Protein AF-A0A6A4GXF1-F1 (afdb_monomer)

Structure (mmCIF, N/CA/C/O backbone):
data_AF-A0A6A4GXF1-F1
#
_entry.id   AF-A0A6A4GXF1-F1
#
loop_
_atom_site.group_PDB
_atom_site.id
_ato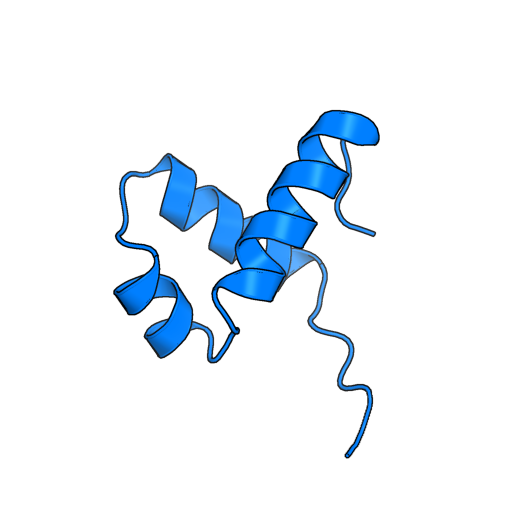m_site.type_symbol
_atom_site.label_atom_id
_atom_site.label_alt_id
_atom_site.label_comp_id
_atom_site.label_asym_id
_atom_site.label_entity_id
_atom_site.label_seq_id
_atom_site.pdbx_PDB_ins_code
_atom_site.Cartn_x
_atom_site.Cartn_y
_atom_site.Cartn_z
_atom_site.occupancy
_atom_site.B_iso_or_equiv
_atom_site.auth_seq_id
_atom_site.auth_comp_id
_atom_site.auth_asym_id
_atom_site.auth_atom_id
_atom_site.pdbx_PDB_model_num
ATOM 1 N N . MET A 1 1 ? 16.816 -4.101 -17.750 1.00 43.44 1 MET A N 1
ATOM 2 C CA . MET A 1 1 ? 15.894 -3.954 -16.605 1.00 43.44 1 MET A CA 1
ATOM 3 C C . MET A 1 1 ? 15.781 -2.474 -16.313 1.00 43.44 1 MET A C 1
ATOM 5 O O . MET A 1 1 ? 16.662 -1.909 -15.683 1.00 43.44 1 MET A O 1
ATOM 9 N N . GLY A 1 2 ? 14.813 -1.822 -16.956 1.00 41.94 2 GLY A N 1
ATOM 10 C CA . GLY A 1 2 ? 14.679 -0.371 -16.914 1.00 41.94 2 GLY A CA 1
ATOM 11 C C . GLY A 1 2 ? 14.072 0.067 -15.591 1.00 41.94 2 GLY A C 1
ATOM 12 O O . GLY A 1 2 ? 13.113 -0.542 -15.128 1.00 41.94 2 GLY A O 1
ATOM 13 N N . ASN A 1 3 ? 14.610 1.138 -15.014 1.00 49.62 3 ASN A N 1
ATOM 14 C CA . ASN A 1 3 ? 13.943 1.900 -13.968 1.00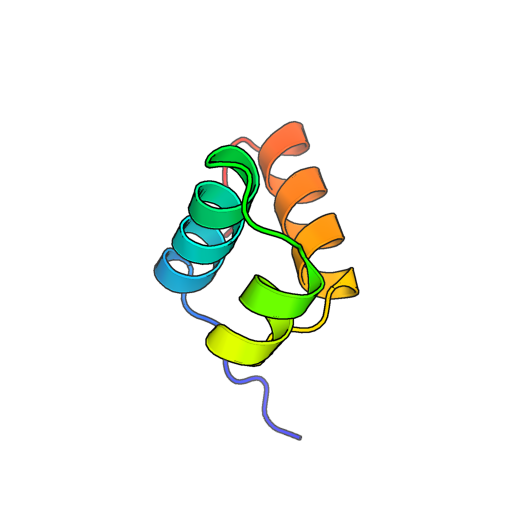 49.62 3 ASN A CA 1
ATOM 15 C C . ASN A 1 3 ? 12.691 2.554 -14.575 1.00 49.62 3 ASN A C 1
ATOM 17 O O . ASN A 1 3 ? 12.689 3.749 -14.867 1.00 49.62 3 ASN A O 1
ATOM 21 N N . GLN A 1 4 ? 11.635 1.776 -14.822 1.00 58.44 4 GLN A N 1
ATOM 22 C CA . GLN A 1 4 ? 10.308 2.346 -14.999 1.00 58.44 4 GLN A CA 1
ATOM 23 C C . GLN A 1 4 ? 9.943 2.935 -13.644 1.00 58.44 4 GLN A C 1
ATOM 25 O O . GLN A 1 4 ? 9.614 2.213 -12.705 1.00 58.44 4 GLN A O 1
ATOM 30 N N . LYS A 1 5 ? 10.104 4.255 -13.517 1.00 66.06 5 LYS A N 1
ATOM 31 C CA . LYS A 1 5 ? 9.593 5.001 -12.373 1.00 66.06 5 LYS A CA 1
ATOM 32 C C . LYS A 1 5 ? 8.101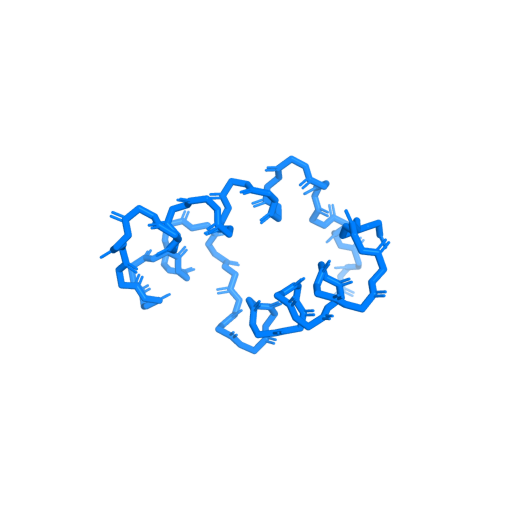 4.706 -12.292 1.00 66.06 5 LYS A C 1
ATOM 34 O O . LYS A 1 5 ? 7.333 5.202 -13.111 1.00 66.06 5 LYS A O 1
ATOM 39 N N . ILE A 1 6 ? 7.716 3.871 -11.332 1.00 71.44 6 ILE A N 1
ATOM 40 C CA . ILE A 1 6 ? 6.321 3.746 -10.935 1.00 71.44 6 ILE A CA 1
ATOM 41 C C . ILE A 1 6 ? 5.896 5.138 -10.498 1.00 71.44 6 ILE A C 1
ATOM 43 O O . ILE A 1 6 ? 6.518 5.739 -9.615 1.00 71.44 6 ILE A O 1
ATOM 47 N N . SER A 1 7 ? 4.896 5.661 -11.196 1.00 79.56 7 SER A N 1
ATOM 48 C CA . SER A 1 7 ? 4.404 7.009 -10.980 1.00 79.56 7 SER A CA 1
ATOM 49 C C . SER A 1 7 ? 3.873 7.136 -9.550 1.00 79.56 7 SE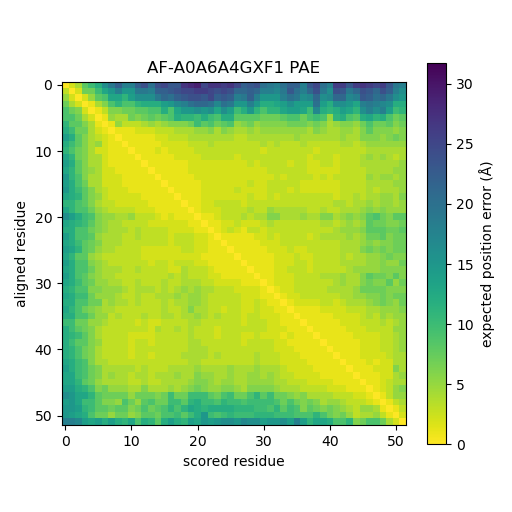R A C 1
ATOM 51 O O . SER A 1 7 ? 3.338 6.173 -8.993 1.00 79.56 7 SER A O 1
ATOM 53 N N . GLN A 1 8 ? 4.059 8.296 -8.918 1.00 81.00 8 GLN A N 1
ATOM 54 C CA . GLN A 1 8 ? 3.650 8.495 -7.521 1.00 81.00 8 GLN A CA 1
ATOM 55 C C . GLN A 1 8 ? 2.153 8.226 -7.330 1.00 81.00 8 GLN A C 1
ATOM 57 O O . GLN A 1 8 ? 1.772 7.625 -6.328 1.00 81.00 8 GLN A O 1
ATOM 62 N N . ASP A 1 9 ? 1.316 8.576 -8.313 1.00 84.31 9 ASP A N 1
ATOM 63 C CA . ASP A 1 9 ? -0.123 8.287 -8.296 1.00 84.31 9 ASP A CA 1
ATOM 64 C C . ASP A 1 9 ? -0.424 6.790 -8.139 1.00 84.31 9 ASP A C 1
ATOM 66 O O . ASP A 1 9 ? -1.347 6.409 -7.417 1.00 84.31 9 ASP A O 1
ATOM 70 N N . MET A 1 10 ? 0.401 5.936 -8.740 1.00 86.06 10 MET A N 1
ATOM 71 C CA . MET A 1 10 ? 0.241 4.492 -8.702 1.00 86.06 10 MET A CA 1
ATOM 72 C C . MET A 1 10 ? 0.641 3.943 -7.329 1.00 86.06 10 MET A C 1
ATOM 74 O O . MET A 1 10 ? -0.052 3.080 -6.795 1.00 86.06 10 MET A O 1
ATOM 78 N N . LYS A 1 11 ? 1.687 4.507 -6.702 1.00 87.25 11 LYS A N 1
ATOM 79 C CA . LYS A 1 11 ? 2.061 4.192 -5.310 1.00 87.25 11 LYS A CA 1
ATOM 80 C C . LYS A 1 11 ? 0.936 4.572 -4.339 1.00 87.25 11 LYS A C 1
ATOM 82 O O . LYS A 1 11 ? 0.546 3.761 -3.502 1.00 87.25 11 LYS A O 1
ATOM 87 N N . TYR A 1 12 ? 0.375 5.777 -4.480 1.00 87.25 12 TYR A N 1
ATOM 88 C CA . TYR A 1 12 ? -0.751 6.241 -3.661 1.00 87.25 12 TYR A CA 1
ATOM 89 C C . TYR A 1 12 ? -2.013 5.408 -3.877 1.00 87.25 12 TYR A C 1
ATOM 91 O O . TYR A 1 12 ? -2.704 5.085 -2.915 1.00 87.25 12 TYR A O 1
ATOM 99 N N . THR A 1 13 ? -2.304 5.032 -5.123 1.00 89.88 13 THR A N 1
ATOM 100 C CA . THR A 1 13 ? -3.441 4.163 -5.452 1.00 89.88 13 THR A CA 1
ATOM 101 C C . THR A 1 13 ? -3.290 2.802 -4.779 1.00 89.88 13 THR A C 1
ATOM 103 O O . THR A 1 13 ? -4.231 2.344 -4.136 1.00 89.88 13 THR A O 1
ATOM 106 N N . ALA A 1 14 ? -2.098 2.202 -4.841 1.00 89.75 14 ALA A N 1
ATOM 107 C CA . ALA A 1 14 ? -1.808 0.925 -4.197 1.00 89.75 14 ALA A CA 1
ATOM 108 C C . ALA A 1 14 ? -2.002 0.987 -2.672 1.00 89.75 14 ALA A C 1
ATOM 110 O O . ALA A 1 14 ? -2.694 0.152 -2.091 1.00 89.75 14 ALA A O 1
ATOM 111 N N . LEU A 1 15 ? -1.452 2.021 -2.026 1.00 89.12 15 LEU A N 1
ATOM 112 C CA . LEU A 1 15 ? -1.604 2.232 -0.583 1.00 89.12 15 LEU A CA 1
ATOM 113 C C . LEU A 1 15 ? -3.062 2.494 -0.188 1.00 89.12 15 LEU A C 1
ATOM 115 O O . LEU A 1 15 ? -3.528 1.975 0.821 1.00 89.12 15 LEU A O 1
ATOM 119 N N . ARG A 1 16 ? -3.812 3.243 -1.000 1.00 90.50 16 ARG A N 1
ATOM 120 C CA . ARG A 1 16 ? -5.229 3.526 -0.745 1.00 90.50 16 ARG A CA 1
ATOM 121 C C . ARG A 1 16 ? -6.116 2.293 -0.918 1.00 90.50 16 ARG A C 1
ATOM 123 O O . ARG A 1 16 ? -7.086 2.145 -0.177 1.00 90.50 16 ARG A O 1
ATOM 130 N N . MET A 1 17 ? -5.798 1.411 -1.868 1.00 90.88 17 MET A N 1
ATOM 131 C CA . MET A 1 17 ? -6.452 0.103 -1.986 1.00 90.88 17 MET A CA 1
ATOM 132 C C . MET A 1 17 ? -6.197 -0.733 -0.731 1.00 90.88 17 MET A C 1
ATOM 134 O O . MET A 1 17 ? -7.142 -1.263 -0.151 1.00 90.88 17 MET A O 1
ATOM 138 N N . TRP A 1 18 ? -4.950 -0.763 -0.254 1.00 90.69 18 TRP A N 1
ATOM 139 C CA . TRP A 1 18 ? -4.586 -1.484 0.965 1.00 90.69 18 TRP A CA 1
ATOM 140 C C . TRP A 1 18 ? -5.316 -0.944 2.207 1.00 90.69 18 TRP A C 1
ATOM 142 O O . TRP A 1 18 ? -5.904 -1.721 2.954 1.00 90.69 18 TRP A O 1
ATOM 152 N N . GLU A 1 19 ? -5.386 0.379 2.380 1.00 88.88 19 GLU A N 1
ATOM 153 C CA . GLU A 1 19 ? -6.167 1.027 3.452 1.00 88.88 19 GLU A CA 1
ATOM 154 C C . GLU A 1 19 ? -7.679 0.774 3.328 1.00 88.88 19 GLU A C 1
ATOM 156 O O . GLU A 1 19 ? -8.393 0.734 4.326 1.00 88.88 19 GLU A O 1
ATOM 161 N N . SER A 1 20 ? -8.180 0.549 2.110 1.00 91.38 20 SER A N 1
ATOM 162 C CA . SER A 1 20 ? -9.580 0.166 1.876 1.00 91.38 20 SER A CA 1
ATOM 163 C C . SER A 1 20 ? -9.867 -1.302 2.230 1.00 91.38 20 SER A C 1
ATOM 165 O O . SER A 1 20 ? -10.993 -1.759 2.040 1.00 91.38 20 SER A O 1
ATOM 167 N N . GLY A 1 21 ? -8.871 -2.042 2.729 1.00 92.88 21 GLY A N 1
ATOM 168 C CA . GLY A 1 21 ? -8.990 -3.440 3.138 1.00 92.88 21 GLY A CA 1
ATOM 169 C C . GLY A 1 21 ? -8.758 -4.450 2.015 1.00 92.88 21 GLY A C 1
ATOM 170 O O . GLY A 1 21 ? -9.109 -5.615 2.183 1.00 92.88 21 GLY A O 1
ATOM 171 N N . TRP A 1 22 ? -8.200 -4.027 0.876 1.00 91.88 22 TRP A N 1
ATOM 172 C CA . TRP A 1 22 ? -7.820 -4.961 -0.184 1.00 91.88 22 TRP A CA 1
ATOM 173 C C . TRP A 1 22 ? -6.609 -5.795 0.222 1.00 91.88 22 TRP A C 1
ATOM 175 O O . TRP A 1 22 ? -5.718 -5.332 0.941 1.00 91.88 22 TRP A O 1
ATOM 185 N N . ASP A 1 23 ? -6.577 -7.023 -0.286 1.00 91.62 23 ASP A N 1
ATOM 186 C CA . ASP A 1 23 ? -5.495 -7.956 -0.022 1.00 91.62 23 ASP A CA 1
ATOM 187 C C . ASP A 1 23 ? -4.235 -7.582 -0.812 1.00 91.62 23 ASP A C 1
ATOM 189 O O . ASP A 1 23 ? -4.297 -7.160 -1.969 1.00 91.62 23 ASP A O 1
ATOM 193 N N . LEU A 1 24 ? -3.072 -7.746 -0.185 1.00 88.25 24 LEU A N 1
ATOM 194 C CA . LEU A 1 24 ? -1.785 -7.357 -0.765 1.00 88.25 24 LEU A CA 1
ATOM 195 C C . LEU A 1 24 ? -1.484 -8.120 -2.056 1.00 88.25 24 LEU A C 1
ATOM 197 O O . LEU A 1 24 ? -0.892 -7.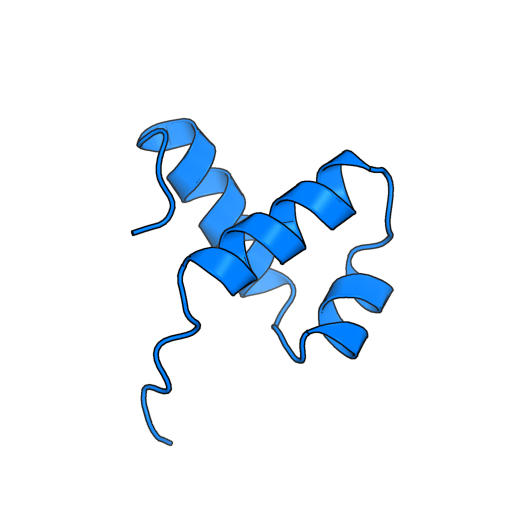545 -2.968 1.00 88.25 24 LEU A O 1
ATOM 201 N N . ASP A 1 25 ? -1.874 -9.394 -2.119 1.00 89.31 25 ASP A N 1
ATOM 202 C CA . ASP A 1 25 ? -1.673 -10.255 -3.287 1.00 89.31 25 ASP A CA 1
ATOM 203 C C . ASP A 1 25 ? -2.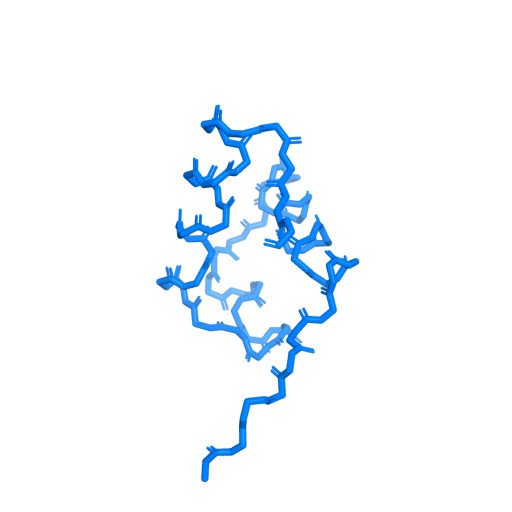501 -9.776 -4.489 1.00 89.31 25 ASP A C 1
ATOM 205 O O . ASP A 1 25 ? -1.985 -9.653 -5.600 1.00 89.31 25 ASP A O 1
ATOM 209 N N . ASP A 1 26 ? -3.752 -9.378 -4.243 1.00 90.69 26 ASP A N 1
ATOM 210 C CA . ASP A 1 26 ? -4.649 -8.869 -5.279 1.00 90.69 26 ASP A CA 1
ATOM 211 C C . ASP A 1 26 ? -4.158 -7.513 -5.812 1.00 90.69 26 ASP A C 1
ATOM 213 O O . ASP A 1 26 ? -3.997 -7.328 -7.017 1.00 90.69 26 ASP A O 1
ATOM 217 N N . ILE A 1 27 ? -3.768 -6.597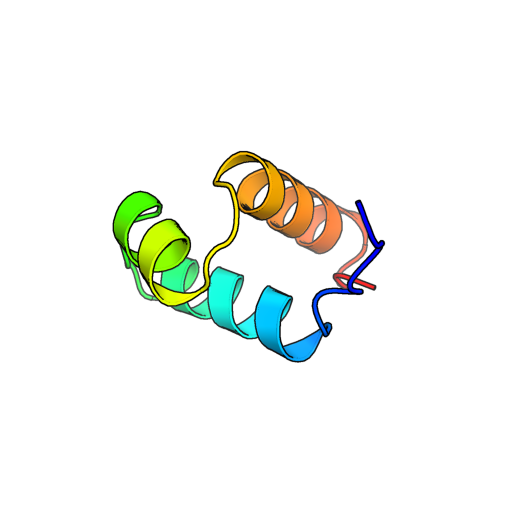 -4.916 1.00 89.81 27 ILE A N 1
ATOM 218 C CA . ILE A 1 27 ? -3.178 -5.302 -5.296 1.00 89.81 27 ILE A CA 1
ATOM 219 C C . ILE A 1 27 ? -1.870 -5.504 -6.078 1.00 89.81 27 ILE A C 1
ATOM 221 O O . ILE A 1 27 ? -1.631 -4.832 -7.085 1.00 89.81 27 ILE A O 1
ATOM 225 N N . CYS A 1 28 ? -1.021 -6.432 -5.624 1.00 88.31 28 CYS A N 1
ATOM 226 C CA . CYS A 1 28 ? 0.229 -6.817 -6.280 1.00 88.31 28 CYS A CA 1
ATOM 227 C C . CYS A 1 28 ? -0.019 -7.313 -7.708 1.00 88.31 28 CYS A C 1
ATOM 229 O O . CYS A 1 28 ? 0.694 -6.903 -8.627 1.00 88.31 28 CYS A O 1
ATOM 231 N N . SER A 1 29 ? -1.050 -8.137 -7.893 1.00 88.25 29 SER A N 1
ATOM 232 C CA . SER A 1 29 ? -1.463 -8.676 -9.186 1.00 88.25 29 SER A CA 1
ATOM 233 C C . SER A 1 29 ? -2.033 -7.590 -10.108 1.00 88.25 29 SER A C 1
ATOM 235 O O . SER A 1 29 ? -1.584 -7.445 -11.245 1.00 88.25 29 SER A O 1
ATOM 237 N N . VAL A 1 30 ? -2.955 -6.760 -9.606 1.00 89.94 30 VAL A N 1
ATOM 238 C CA . VAL A 1 30 ? -3.637 -5.701 -10.374 1.00 89.94 30 VAL A CA 1
ATOM 239 C C . VAL A 1 30 ? -2.673 -4.606 -10.824 1.00 89.94 30 VAL A C 1
ATOM 241 O O . VAL A 1 30 ? -2.734 -4.151 -11.966 1.00 89.94 30 VAL A O 1
ATOM 244 N N . LEU A 1 31 ? -1.780 -4.168 -9.935 1.00 85.44 31 LEU A N 1
ATOM 245 C CA . LEU A 1 31 ? -0.843 -3.079 -10.217 1.00 85.44 31 LEU A CA 1
ATOM 246 C C . LEU A 1 31 ? 0.505 -3.580 -10.752 1.00 85.44 31 LEU A C 1
ATOM 248 O O . LEU A 1 31 ? 1.343 -2.769 -11.142 1.00 85.44 31 LEU A O 1
ATOM 252 N N . VAL A 1 32 ? 0.719 -4.899 -10.804 1.00 86.38 32 VAL A N 1
ATOM 253 C CA . VAL A 1 32 ? 1.982 -5.530 -11.230 1.00 86.38 32 VAL A CA 1
ATOM 254 C C . VAL A 1 32 ? 3.166 -5.017 -10.392 1.00 86.38 32 VAL A C 1
ATOM 256 O O . VAL A 1 32 ? 4.251 -4.710 -10.891 1.00 86.38 32 VAL A O 1
ATOM 259 N N . VAL A 1 33 ? 2.946 -4.880 -9.082 1.00 84.75 33 VAL A N 1
ATOM 260 C CA . VAL A 1 33 ? 3.925 -4.354 -8.115 1.00 84.75 33 VAL A CA 1
ATOM 261 C C . VAL A 1 33 ? 4.295 -5.433 -7.126 1.00 84.75 33 VAL A C 1
ATOM 263 O O . VAL A 1 33 ? 3.431 -6.163 -6.679 1.00 84.75 33 VAL A O 1
ATOM 266 N N . SER A 1 34 ? 5.556 -5.540 -6.719 1.00 86.69 34 SER A N 1
ATOM 267 C CA . SER A 1 34 ? 5.922 -6.530 -5.701 1.00 86.69 34 SER A CA 1
ATOM 268 C C . SER A 1 34 ? 5.400 -6.137 -4.309 1.00 86.69 34 SER A C 1
ATOM 270 O O . SER A 1 34 ? 5.441 -4.953 -3.959 1.00 86.69 34 SER A O 1
ATOM 272 N N . PRO A 1 35 ? 5.018 -7.104 -3.454 1.00 85.88 35 PRO A N 1
ATOM 273 C CA . PRO A 1 35 ? 4.570 -6.822 -2.087 1.00 85.88 35 PRO A CA 1
ATOM 274 C C . PRO A 1 35 ? 5.660 -6.125 -1.257 1.00 85.88 35 PRO A C 1
ATOM 276 O O . PRO A 1 35 ? 5.384 -5.250 -0.443 1.00 85.88 35 PRO A O 1
ATOM 279 N N . SER A 1 36 ? 6.933 -6.418 -1.519 1.00 87.88 36 SER A N 1
ATOM 280 C CA . SER A 1 36 ? 8.073 -5.723 -0.912 1.00 87.88 36 SER A CA 1
ATOM 281 C C . SER A 1 36 ? 8.138 -4.228 -1.262 1.00 87.88 36 SER A C 1
ATOM 283 O O . SER A 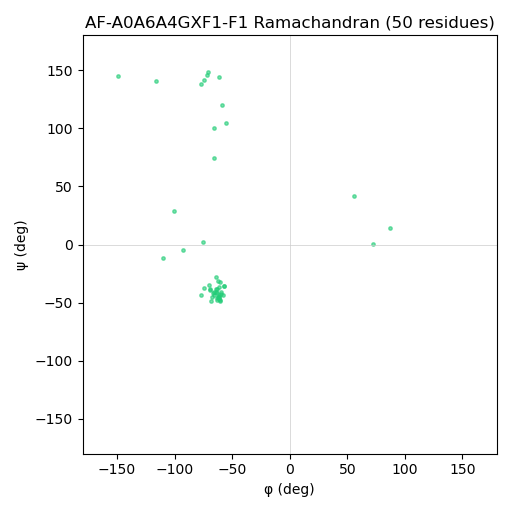1 36 ? 8.573 -3.430 -0.431 1.00 87.88 36 SER A O 1
ATOM 285 N N . SER A 1 37 ? 7.668 -3.819 -2.446 1.00 85.88 37 SER A N 1
ATOM 286 C CA . SER A 1 37 ? 7.529 -2.402 -2.808 1.00 85.88 37 SER A CA 1
ATOM 287 C C . SER A 1 37 ? 6.416 -1.727 -2.011 1.00 85.88 37 SER A C 1
ATOM 289 O O . SER A 1 37 ? 6.613 -0.608 -1.550 1.00 85.88 37 SER A O 1
ATOM 291 N N . MET A 1 38 ? 5.300 -2.422 -1.773 1.00 88.19 38 MET A N 1
ATOM 292 C CA . MET A 1 38 ? 4.189 -1.922 -0.954 1.00 88.19 38 MET A CA 1
ATOM 293 C C . MET A 1 38 ? 4.624 -1.625 0.481 1.00 88.19 38 MET A C 1
ATOM 295 O O . MET A 1 38 ? 4.386 -0.526 0.980 1.00 88.19 38 MET A O 1
ATOM 299 N N . TYR A 1 39 ? 5.331 -2.561 1.124 1.00 89.31 39 TYR A N 1
ATOM 300 C CA . TYR A 1 39 ? 5.884 -2.333 2.464 1.00 89.31 39 TYR A CA 1
ATOM 301 C C . TYR A 1 39 ? 6.851 -1.148 2.496 1.00 89.31 39 TYR A C 1
ATOM 303 O O . TYR A 1 39 ? 6.802 -0.342 3.422 1.00 89.31 39 TYR A O 1
ATOM 311 N N . ARG A 1 40 ? 7.701 -1.002 1.469 1.00 88.38 40 ARG A N 1
ATOM 312 C CA . ARG A 1 40 ? 8.598 0.155 1.354 1.00 88.38 40 ARG A CA 1
ATOM 313 C C . ARG A 1 40 ? 7.831 1.461 1.208 1.00 88.38 40 ARG A C 1
ATOM 315 O O . ARG A 1 40 ? 8.166 2.417 1.889 1.00 88.38 40 ARG A O 1
ATOM 322 N N . TRP A 1 41 ? 6.818 1.519 0.349 1.00 88.88 41 TRP A N 1
ATOM 323 C CA . TRP A 1 41 ? 6.022 2.734 0.169 1.00 88.88 41 TRP A CA 1
ATOM 324 C C . TRP A 1 41 ? 5.273 3.115 1.435 1.00 88.88 41 TRP A C 1
ATOM 326 O O . TRP A 1 41 ? 5.232 4.291 1.764 1.00 88.88 41 TRP A O 1
ATOM 336 N N . ARG A 1 42 ? 4.748 2.136 2.174 1.00 86.44 42 ARG A N 1
ATOM 337 C CA . ARG A 1 42 ? 4.113 2.383 3.467 1.00 86.44 42 ARG A CA 1
ATOM 338 C C . ARG A 1 42 ? 5.105 2.950 4.484 1.00 86.44 42 ARG A C 1
ATOM 340 O O . ARG A 1 42 ? 4.815 3.974 5.083 1.00 86.44 42 ARG A O 1
ATOM 347 N N . ALA A 1 43 ? 6.288 2.346 4.610 1.00 88.94 43 ALA A N 1
ATOM 348 C CA . ALA A 1 43 ? 7.332 2.844 5.505 1.00 88.94 43 ALA A CA 1
ATOM 349 C C . ALA A 1 43 ? 7.775 4.272 5.141 1.00 88.94 43 ALA A C 1
ATOM 351 O O . ALA A 1 43 ? 7.899 5.120 6.016 1.00 88.94 43 ALA A O 1
ATOM 352 N N . ILE A 1 44 ? 7.948 4.559 3.847 1.00 87.56 44 ILE A N 1
ATOM 353 C CA . ILE A 1 44 ? 8.306 5.898 3.364 1.00 87.56 44 ILE A CA 1
ATOM 354 C C . ILE A 1 44 ? 7.164 6.895 3.628 1.00 87.56 44 ILE A C 1
ATOM 356 O O . ILE A 1 44 ? 7.428 8.010 4.063 1.00 87.56 44 ILE A O 1
ATOM 360 N N . LEU A 1 45 ? 5.901 6.502 3.421 1.00 86.31 45 LEU A N 1
ATOM 361 C CA . LEU A 1 45 ? 4.745 7.345 3.732 1.00 86.31 45 LEU A CA 1
ATOM 362 C C . LEU A 1 45 ? 4.656 7.647 5.236 1.00 86.31 45 LEU A C 1
ATOM 364 O O . LEU A 1 45 ? 4.364 8.780 5.602 1.00 86.31 45 LEU A O 1
ATOM 368 N N . GLU A 1 46 ? 4.911 6.663 6.100 1.00 85.81 46 GLU A N 1
ATOM 369 C CA . GLU A 1 46 ? 4.900 6.850 7.556 1.00 85.81 46 GLU A CA 1
ATOM 370 C C . GLU A 1 46 ? 6.075 7.713 8.046 1.00 85.81 46 GLU A C 1
ATOM 372 O O . GLU A 1 46 ? 5.878 8.550 8.925 1.00 85.81 46 GLU A O 1
ATOM 377 N N . GLU A 1 47 ? 7.277 7.565 7.476 1.00 89.38 47 GLU A N 1
ATOM 378 C CA . GLU A 1 47 ? 8.444 8.375 7.863 1.00 89.38 47 GL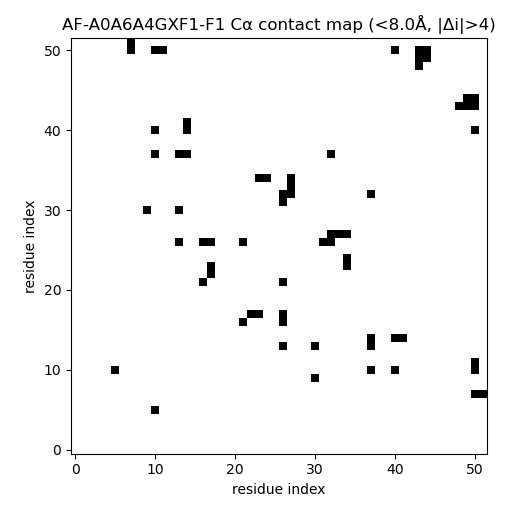U A CA 1
ATOM 379 C C . GLU A 1 47 ? 8.422 9.800 7.291 1.00 89.38 47 GLU A C 1
ATOM 381 O O . GLU A 1 47 ? 8.759 10.752 7.993 1.00 89.38 47 GLU A O 1
ATOM 386 N N . PHE A 1 48 ? 8.060 9.961 6.017 1.00 85.62 48 PHE A N 1
ATOM 387 C CA . PHE A 1 48 ? 8.222 11.222 5.282 1.00 85.62 48 PHE A CA 1
ATOM 388 C C . PHE A 1 48 ? 6.897 11.926 4.971 1.00 85.62 48 PHE A C 1
ATOM 390 O O . PHE A 1 48 ? 6.908 13.078 4.538 1.00 85.62 48 PHE A O 1
ATOM 397 N N . GLY A 1 49 ? 5.754 11.261 5.165 1.00 82.50 49 GLY A N 1
ATOM 398 C CA . GLY A 1 49 ? 4.436 11.777 4.779 1.00 82.50 49 GLY A CA 1
ATOM 399 C C . GLY A 1 49 ? 4.181 11.787 3.267 1.00 82.50 49 GLY A C 1
ATOM 400 O O . GLY A 1 49 ? 3.105 12.197 2.834 1.00 82.50 49 GLY A O 1
ATOM 401 N N . ASP A 1 50 ? 5.141 11.335 2.454 1.00 77.00 50 ASP A N 1
ATOM 402 C CA . ASP A 1 50 ? 5.081 11.356 0.991 1.00 77.00 50 ASP A CA 1
ATOM 403 C C . ASP A 1 50 ? 5.868 10.186 0.392 1.00 77.00 50 ASP A C 1
ATOM 405 O O . ASP A 1 50 ? 6.897 9.799 0.931 1.00 77.00 50 ASP A O 1
ATOM 409 N N . VAL A 1 51 ? 5.405 9.625 -0.730 1.00 73.50 51 VAL A N 1
ATOM 410 C CA . VAL A 1 51 ? 6.044 8.470 -1.400 1.00 73.50 51 VAL A CA 1
ATOM 411 C C . VAL A 1 51 ? 6.909 8.849 -2.614 1.00 73.50 51 VAL A C 1
ATOM 413 O O . VAL A 1 51 ? 7.023 8.040 -3.541 1.00 73.50 51 VAL A O 1
ATOM 416 N N . ASN A 1 52 ? 7.495 10.057 -2.639 1.00 63.44 52 ASN A N 1
ATOM 417 C CA . ASN A 1 52 ? 8.377 10.577 -3.708 1.00 63.44 52 ASN A CA 1
ATOM 418 C C . ASN A 1 52 ? 9.461 9.595 -4.170 1.00 63.44 52 ASN A C 1
ATOM 420 O O . ASN A 1 52 ? 10.412 9.325 -3.407 1.00 63.44 52 ASN A O 1
#

Solvent-accessible surface area (backbone atoms only — not comparable to full-atom values): 3210 Å² total; per-residue (Å²): 136,78,87,72,75,77,51,60,69,56,56,52,48,52,53,51,42,44,76,72,70,47,54,64,67,59,50,21,62,76,69,72,41,59,63,72,54,53,56,49,44,50,53,37,30,74,76,67,74,47,68,126

Organism: NCBI:txid1447944

Radius of gyration: 10.55 Å; Cα contacts (8 Å, |Δi|>4): 34; chains: 1; bounding box: 26×22×25 Å

InterPro domains:
  IPR009057 Homedomain-like superfamily [SSF46689] (1-49)

Mean predicted aligned error: 5.48 Å

Secondary structure (DSSP, 8-state):
-------HHHHHHHHHHHHTT--HHHHHHHHT--HHHHHHHHHHHHHHSS--

Foldseek 3Di:
DDPPPPDQVLLVVLQVCVVVVDDLVVSCVVSVHDSVVNVVQVVCCVVPVGSD

pLDDT: mean 83.13, std 11.8, range [41.94, 92.88]

Sequence (52 aa):
MGNQKISQDMKYTALRMWESGWDLDDICSVLVVSPSSMYRWRAILEEFGDVN

Nearest PDB structures (foldseek):
  1pdn-assembly1_C  TM=7.837E-01  e=1.244E-01  Drosophila melanogaster
  1mdm-assembly1_A  TM=7.953E-01  e=1.522E-01  Homo sapiens
  6pax-assembly1_A  TM=7.773E-01  e=1.522E-01  Homo sapiens
  3tgn-assembly1_A  TM=5.191E-01  e=6.686E-01  Streptococcus pneumoniae D39
  3tgn-assembly1_B  TM=5.149E-01  e=1.071E+00  Streptococcus pneumoniae D39